Protein AF-A0AAE2TM30-F1 (afdb_monomer_lite)

Radius of gyration: 14.89 Å; chains: 1; bounding box: 37×50×35 Å

Structure (mmCIF, N/CA/C/O backbone):
data_AF-A0AAE2TM30-F1
#
_entry.id   AF-A0AAE2TM30-F1
#
loop_
_atom_site.group_PDB
_atom_site.id
_atom_site.type_symbol
_atom_site.label_atom_id
_atom_site.label_alt_id
_atom_site.label_comp_id
_atom_site.label_asym_id
_atom_site.label_entity_id
_atom_site.label_seq_id
_atom_site.pdbx_PDB_ins_code
_atom_site.Cartn_x
_atom_site.Cartn_y
_atom_site.Cartn_z
_atom_site.occupancy
_atom_site.B_iso_or_equiv
_atom_site.auth_seq_id
_atom_site.auth_comp_id
_atom_site.auth_asym_id
_atom_site.auth_atom_id
_atom_site.pdbx_PDB_model_num
ATOM 1 N N . MET A 1 1 ? 19.751 -8.924 -1.364 1.00 50.25 1 MET A N 1
ATOM 2 C CA . MET A 1 1 ? 18.299 -8.631 -1.359 1.00 50.25 1 MET A CA 1
ATOM 3 C C . MET A 1 1 ? 18.135 -7.120 -1.262 1.00 50.25 1 MET A C 1
ATOM 5 O O . MET A 1 1 ? 18.576 -6.550 -0.268 1.00 50.25 1 MET A O 1
ATOM 9 N N . ASN A 1 2 ? 17.612 -6.468 -2.301 1.00 62.38 2 ASN A N 1
ATOM 10 C CA . ASN A 1 2 ? 17.571 -5.007 -2.386 1.00 62.38 2 ASN A CA 1
ATOM 11 C C . ASN A 1 2 ? 16.631 -4.393 -1.338 1.00 62.38 2 ASN A C 1
ATOM 13 O O . ASN A 1 2 ? 15.537 -4.892 -1.078 1.00 62.38 2 ASN A O 1
ATOM 17 N N . GLN A 1 3 ? 17.075 -3.308 -0.701 1.00 74.38 3 GLN A N 1
ATOM 18 C CA . GLN A 1 3 ? 16.291 -2.610 0.316 1.00 74.38 3 GLN A CA 1
ATOM 19 C C . GLN A 1 3 ? 15.256 -1.712 -0.373 1.00 74.38 3 GLN A C 1
ATOM 21 O O . GLN A 1 3 ? 15.624 -0.787 -1.097 1.00 74.38 3 GLN A O 1
ATOM 26 N N . LEU A 1 4 ? 13.971 -1.982 -0.136 1.00 81.44 4 LEU A N 1
ATOM 27 C CA . LEU A 1 4 ? 12.867 -1.134 -0.594 1.00 81.44 4 LEU A CA 1
ATOM 28 C C . LEU A 1 4 ? 12.825 0.164 0.216 1.00 81.44 4 LEU A C 1
ATOM 30 O O . LEU A 1 4 ? 13.026 0.143 1.432 1.00 81.44 4 LEU A O 1
ATOM 34 N N . ARG A 1 5 ? 12.533 1.288 -0.429 1.00 84.75 5 ARG A N 1
ATOM 35 C CA . ARG A 1 5 ? 12.265 2.578 0.215 1.00 84.75 5 ARG A CA 1
ATOM 36 C C . ARG A 1 5 ? 10.887 3.075 -0.186 1.00 84.75 5 ARG A C 1
ATOM 38 O O . ARG A 1 5 ? 10.465 2.877 -1.321 1.00 84.75 5 ARG A O 1
ATOM 45 N N . LEU A 1 6 ? 10.194 3.707 0.754 1.00 84.94 6 LEU A N 1
ATOM 46 C CA . LEU A 1 6 ? 8.988 4.459 0.439 1.00 84.94 6 LEU A CA 1
ATOM 47 C C . LEU A 1 6 ? 9.412 5.707 -0.343 1.00 84.94 6 LEU A C 1
ATOM 49 O O . LEU A 1 6 ? 10.203 6.503 0.163 1.00 84.94 6 LEU A O 1
ATOM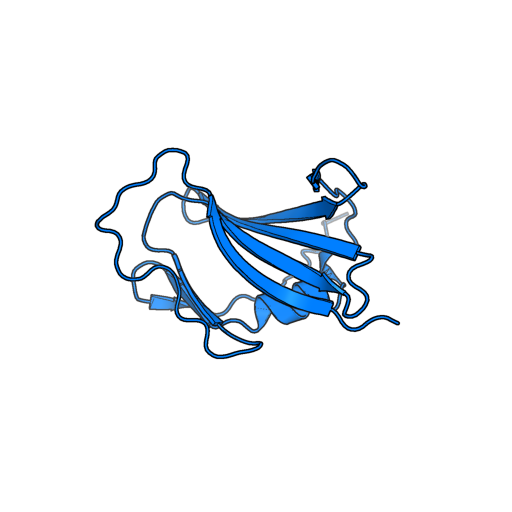 53 N N . LYS A 1 7 ? 8.937 5.828 -1.580 1.00 84.62 7 LYS A N 1
ATOM 54 C CA . LYS A 1 7 ? 9.237 6.942 -2.481 1.00 84.62 7 LYS A CA 1
ATOM 55 C C . LYS A 1 7 ? 8.243 8.074 -2.287 1.00 84.62 7 LYS A C 1
ATOM 57 O O . LYS A 1 7 ? 8.637 9.219 -2.114 1.00 84.62 7 LYS A O 1
ATOM 62 N N . GLU A 1 8 ? 6.963 7.732 -2.331 1.00 84.44 8 GLU A N 1
ATOM 63 C CA . GLU A 1 8 ? 5.877 8.699 -2.353 1.00 84.44 8 GLU A CA 1
ATOM 64 C C . GLU A 1 8 ? 4.610 8.073 -1.784 1.00 84.44 8 GLU A C 1
ATOM 66 O O . GLU A 1 8 ? 4.404 6.856 -1.861 1.00 84.44 8 GLU A O 1
ATOM 71 N N . ILE A 1 9 ? 3.758 8.921 -1.218 1.00 81.31 9 ILE A N 1
ATOM 72 C CA . ILE A 1 9 ? 2.391 8.565 -0.881 1.00 81.31 9 ILE A CA 1
ATOM 73 C C . ILE A 1 9 ? 1.477 9.659 -1.418 1.00 81.31 9 ILE A C 1
ATOM 75 O O . ILE A 1 9 ? 1.718 10.840 -1.178 1.00 81.31 9 ILE A O 1
ATOM 79 N N . TYR A 1 10 ? 0.423 9.260 -2.117 1.00 78.44 10 TYR A N 1
ATOM 80 C CA . TYR A 1 10 ? -0.550 10.175 -2.702 1.00 78.44 10 TYR A CA 1
ATOM 81 C C . TYR A 1 10 ? -1.950 9.572 -2.669 1.00 78.44 10 TYR A C 1
ATOM 83 O O . TYR A 1 10 ? -2.128 8.388 -2.378 1.00 78.44 10 TYR A O 1
ATOM 91 N N . ILE A 1 11 ? -2.955 10.389 -2.969 1.00 77.75 11 ILE A N 1
ATOM 92 C CA . ILE A 1 11 ? -4.331 9.924 -3.133 1.00 77.75 11 ILE A CA 1
ATOM 93 C C . ILE A 1 11 ? -4.635 9.845 -4.611 1.00 77.75 11 ILE A C 1
ATOM 95 O O . ILE A 1 11 ? -4.537 10.829 -5.340 1.00 77.75 11 ILE A O 1
ATOM 99 N N . GLU A 1 12 ? -5.011 8.653 -5.042 1.00 75.94 12 GLU A N 1
ATOM 100 C CA . GLU A 1 12 ? -5.599 8.430 -6.348 1.00 75.94 12 GLU A CA 1
ATOM 101 C C . GLU A 1 12 ? -7.097 8.715 -6.218 1.00 75.94 12 GLU A C 1
ATOM 103 O O . GLU A 1 12 ? -7.909 7.826 -5.944 1.00 75.94 12 GLU A O 1
ATOM 108 N N . ASP A 1 13 ? -7.426 10.003 -6.317 1.00 64.75 13 ASP A N 1
ATOM 109 C CA . ASP A 1 13 ? -8.795 10.493 -6.389 1.00 64.75 13 ASP A CA 1
ATOM 110 C C . ASP A 1 13 ? -9.182 10.646 -7.857 1.00 64.75 13 ASP A C 1
ATOM 112 O O . ASP A 1 13 ? -8.454 11.251 -8.644 1.00 64.75 13 ASP A O 1
ATOM 116 N N . GLY A 1 14 ? -10.351 10.132 -8.239 1.00 53.06 14 GLY A N 1
ATOM 117 C CA . GLY A 1 14 ? -10.890 10.360 -9.584 1.00 53.06 14 GLY A CA 1
ATOM 118 C C . GLY A 1 14 ? -11.201 11.838 -9.867 1.00 53.06 14 GLY A C 1
ATOM 119 O O . GLY A 1 14 ? -11.420 12.195 -11.019 1.00 53.06 14 GLY A O 1
ATOM 120 N N . LEU A 1 15 ? -11.215 12.693 -8.835 1.00 46.50 15 LEU A N 1
ATOM 121 C CA . LEU A 1 15 ? -11.517 14.124 -8.890 1.00 46.50 15 LEU A CA 1
ATOM 122 C C . LEU A 1 15 ? -10.684 14.864 -7.830 1.00 46.50 15 LEU A C 1
ATOM 124 O O . LEU A 1 15 ? -11.012 14.825 -6.648 1.00 46.50 15 LEU A O 1
ATOM 128 N N . ARG A 1 16 ? -9.616 15.553 -8.250 1.00 42.41 16 ARG A N 1
ATOM 129 C CA . ARG A 1 16 ? -8.824 16.447 -7.388 1.00 42.41 16 ARG A CA 1
ATOM 130 C C . ARG A 1 16 ? -9.720 17.560 -6.826 1.00 42.41 16 ARG A C 1
ATOM 132 O O . ARG A 1 16 ? -10.262 18.340 -7.605 1.00 42.41 16 ARG A O 1
ATOM 139 N N . ARG A 1 17 ? -9.860 17.663 -5.502 1.00 45.47 17 ARG A N 1
ATOM 140 C CA . ARG A 1 17 ? -10.407 18.855 -4.830 1.00 45.47 17 ARG A CA 1
ATOM 141 C C . ARG A 1 17 ? -9.306 19.500 -3.992 1.00 45.47 17 ARG A C 1
ATOM 143 O O . ARG A 1 17 ? -8.594 18.805 -3.279 1.00 45.47 17 ARG A O 1
ATOM 150 N N . GLU A 1 18 ? -9.153 20.813 -4.131 1.00 47.25 18 GLU A N 1
ATOM 151 C CA . GLU A 1 18 ? -8.022 21.590 -3.595 1.00 47.25 18 GLU A CA 1
ATOM 152 C C . GLU A 1 18 ? -8.105 21.878 -2.080 1.00 47.25 18 GLU A C 1
ATOM 154 O O . GLU A 1 18 ? -7.095 22.231 -1.483 1.00 47.25 18 GLU A O 1
ATOM 159 N N . ASP A 1 19 ? -9.247 21.633 -1.424 1.00 48.78 19 ASP A N 1
ATOM 160 C CA . ASP A 1 19 ? -9.485 21.990 -0.007 1.00 48.78 19 ASP A CA 1
ATOM 161 C C . ASP A 1 19 ? -9.196 20.867 1.009 1.00 48.78 19 ASP A C 1
ATOM 163 O O . ASP A 1 19 ? -9.793 20.784 2.086 1.00 48.78 19 ASP A O 1
ATOM 167 N N . ASP A 1 20 ? -8.301 19.946 0.673 1.00 47.94 20 ASP A N 1
ATOM 168 C CA . ASP A 1 20 ? -8.192 18.668 1.373 1.00 47.94 20 ASP A CA 1
ATOM 169 C C . ASP A 1 20 ? -6.962 18.612 2.299 1.00 47.94 20 ASP A C 1
ATOM 171 O O . ASP A 1 20 ? -5.999 17.860 2.127 1.00 47.94 20 ASP A O 1
ATOM 175 N N . HIS A 1 21 ? -7.001 19.446 3.340 1.00 44.78 21 HIS A N 1
ATOM 176 C CA . HIS A 1 21 ? -6.048 19.381 4.442 1.00 44.78 21 HIS A CA 1
ATOM 177 C C . HIS A 1 21 ? -6.250 18.081 5.237 1.00 44.78 21 HIS A C 1
ATOM 179 O O . HIS A 1 21 ? -7.334 17.822 5.752 1.00 44.78 21 HIS A O 1
ATOM 185 N N . SER A 1 22 ? -5.167 17.314 5.408 1.00 53.22 22 SER A N 1
ATOM 186 C CA . SER A 1 22 ? -5.023 16.091 6.226 1.00 53.22 22 SER A CA 1
ATOM 187 C C . SER A 1 22 ? -5.444 14.752 5.605 1.00 53.22 22 SER A C 1
ATOM 189 O O . SER A 1 22 ? -6.328 14.056 6.099 1.00 53.22 22 SER A O 1
ATOM 191 N N . TYR A 1 23 ? -4.692 14.298 4.602 1.00 56.69 23 TYR A N 1
ATOM 192 C CA . TYR A 1 23 ? -4.666 12.865 4.275 1.00 56.69 23 TYR A CA 1
ATOM 193 C C . TYR A 1 23 ? -3.392 12.152 4.691 1.00 56.69 23 TYR A C 1
ATOM 195 O O . TYR A 1 23 ? -3.409 10.936 4.900 1.00 56.69 23 TYR A O 1
ATOM 203 N N . LEU A 1 24 ? -2.289 12.885 4.844 1.00 63.50 24 LEU A N 1
ATOM 204 C CA . LEU A 1 24 ? -1.018 12.247 5.112 1.00 63.50 24 LEU A CA 1
ATOM 205 C C . LEU A 1 24 ? 0.011 13.187 5.735 1.00 63.50 24 LEU A C 1
ATOM 207 O O . LEU A 1 24 ? 0.293 14.253 5.193 1.00 63.50 24 LEU A O 1
ATOM 211 N N . VAL A 1 25 ? 0.637 12.741 6.822 1.00 58.12 25 VAL A N 1
ATOM 212 C CA . VAL A 1 25 ? 1.855 13.350 7.365 1.00 58.12 25 VAL A CA 1
ATOM 213 C C . VAL A 1 25 ? 2.945 12.280 7.340 1.00 58.12 25 VAL A C 1
ATOM 215 O O . VAL A 1 25 ? 2.927 11.327 8.120 1.00 58.12 25 VAL A O 1
ATOM 218 N N . SER A 1 26 ? 3.885 12.404 6.400 1.00 56.94 26 SER A N 1
ATOM 219 C CA . SER A 1 26 ? 5.049 11.516 6.299 1.00 56.94 26 SER A CA 1
ATOM 220 C C . SER A 1 26 ? 6.273 12.210 6.891 1.00 56.94 26 SER A C 1
ATOM 222 O O . SER A 1 26 ? 6.648 13.288 6.433 1.00 56.94 26 SER A O 1
ATOM 224 N N . LYS A 1 27 ? 6.897 11.613 7.917 1.00 54.22 27 LYS A N 1
ATOM 225 C CA . LYS A 1 27 ? 8.159 12.118 8.495 1.00 54.22 27 LYS A CA 1
ATOM 226 C C . LYS A 1 27 ? 9.392 11.269 8.139 1.00 54.22 27 LYS A C 1
ATOM 228 O O . LYS A 1 27 ? 10.483 11.830 8.146 1.00 54.22 27 LYS A O 1
ATOM 233 N N . LYS A 1 28 ? 9.238 9.969 7.824 1.00 59.72 28 LYS A N 1
ATOM 234 C CA . LYS A 1 28 ? 10.222 8.980 7.283 1.00 59.72 28 LYS A CA 1
ATOM 235 C C . LYS A 1 28 ? 9.790 7.567 7.702 1.00 59.72 28 LYS A C 1
ATOM 237 O O . LYS A 1 28 ? 9.336 7.444 8.825 1.00 59.72 28 LYS A O 1
ATOM 242 N N . GLU A 1 29 ? 10.033 6.547 6.858 1.00 63.19 29 GLU A N 1
ATOM 243 C CA . GLU A 1 29 ? 9.733 5.083 6.960 1.00 63.19 29 GLU A CA 1
ATOM 244 C C . GLU A 1 29 ? 8.349 4.651 7.504 1.00 63.19 29 GLU A C 1
ATOM 246 O O . GLU A 1 29 ? 7.734 3.765 6.914 1.00 63.19 29 GLU A O 1
ATOM 251 N N . GLU A 1 30 ? 7.843 5.281 8.559 1.00 67.62 30 GLU A N 1
ATOM 252 C CA . GLU A 1 30 ? 6.509 5.156 9.135 1.00 67.62 30 GLU A CA 1
ATOM 253 C C . GLU A 1 30 ? 5.730 6.468 8.931 1.00 67.62 30 GLU A C 1
ATOM 255 O O . GLU A 1 30 ? 6.276 7.574 9.008 1.00 67.62 30 GLU A O 1
ATOM 260 N N . CYS A 1 31 ? 4.443 6.351 8.616 1.00 74.38 31 CYS A N 1
ATOM 261 C CA . CYS A 1 31 ? 3.577 7.482 8.284 1.00 74.38 31 CYS A CA 1
ATOM 262 C C . CYS A 1 31 ? 2.285 7.458 9.105 1.00 74.38 31 CYS A C 1
ATOM 264 O O . CYS A 1 31 ? 1.797 6.385 9.477 1.00 74.38 31 CYS A O 1
ATOM 266 N N . GLU A 1 32 ? 1.711 8.641 9.333 1.00 78.88 32 GLU A N 1
ATOM 267 C CA . GLU A 1 32 ? 0.336 8.782 9.811 1.00 78.88 32 GLU A CA 1
ATOM 268 C C . GLU A 1 32 ? -0.610 8.896 8.610 1.00 78.88 32 GLU A C 1
ATOM 270 O O . GLU A 1 32 ? -0.465 9.779 7.761 1.00 78.88 32 GLU A O 1
ATOM 275 N N . VAL A 1 33 ? -1.555 7.959 8.519 1.00 78.06 33 VAL A N 1
ATOM 276 C CA . VAL A 1 33 ? -2.457 7.788 7.374 1.00 78.06 33 VAL A CA 1
ATOM 277 C C . VAL A 1 33 ? -3.883 8.055 7.832 1.00 78.06 33 VAL A C 1
ATOM 279 O O . VAL A 1 33 ? -4.439 7.272 8.604 1.00 78.06 33 VAL A O 1
ATOM 282 N N . HIS A 1 34 ? -4.486 9.141 7.355 1.00 77.56 34 HIS A N 1
ATOM 283 C CA . HIS A 1 34 ? -5.830 9.559 7.754 1.00 77.56 34 HIS A CA 1
ATOM 284 C C . HIS A 1 34 ? -6.846 9.191 6.665 1.00 77.56 34 HIS A C 1
ATOM 286 O O . HIS A 1 34 ? -6.942 9.831 5.622 1.00 77.56 34 HIS A O 1
ATOM 292 N N . LEU A 1 35 ? -7.614 8.130 6.907 1.00 75.25 35 LEU A N 1
ATOM 293 C CA . LEU A 1 35 ? -8.664 7.624 6.026 1.00 75.25 35 LEU A CA 1
ATOM 294 C C . LEU A 1 35 ? -10.003 8.254 6.430 1.00 75.25 35 LEU A C 1
ATOM 296 O O . LEU A 1 35 ? -10.790 7.672 7.184 1.00 75.25 35 LEU A O 1
ATOM 300 N N . ASN A 1 36 ? -10.228 9.481 5.961 1.00 63.69 36 ASN A N 1
ATOM 301 C CA . ASN A 1 36 ? -11.376 10.298 6.362 1.00 63.69 36 ASN A CA 1
ATOM 302 C C . ASN A 1 36 ? -12.486 10.367 5.291 1.00 63.69 36 ASN A C 1
ATOM 304 O O . ASN A 1 36 ? -13.604 10.759 5.623 1.00 63.69 36 ASN A O 1
ATOM 308 N N . ARG A 1 37 ? -12.212 9.998 4.026 1.00 62.00 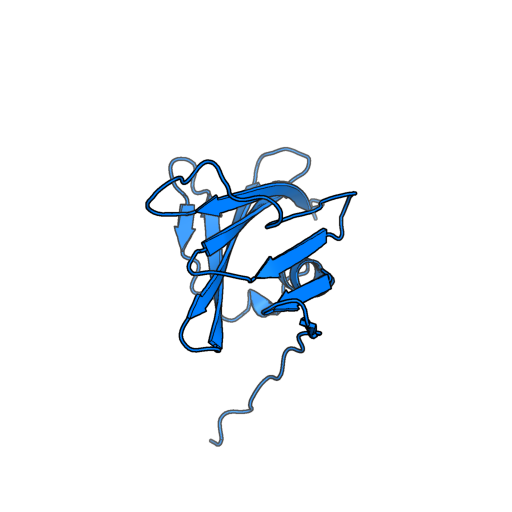37 ARG A N 1
ATOM 309 C CA . ARG A 1 37 ? -13.140 10.139 2.880 1.00 62.00 37 ARG A CA 1
ATOM 310 C C . ARG A 1 37 ? -12.971 9.030 1.824 1.00 62.00 37 ARG A C 1
ATOM 312 O O . ARG A 1 37 ? -12.110 8.162 1.962 1.00 62.00 37 ARG A O 1
ATOM 319 N N . ARG A 1 38 ? -13.843 9.033 0.801 1.00 61.47 38 ARG A N 1
ATOM 320 C CA . ARG A 1 38 ? -13.758 8.160 -0.388 1.00 61.47 38 ARG A CA 1
ATOM 321 C C . ARG A 1 38 ? -12.467 8.486 -1.143 1.00 61.47 38 ARG A C 1
ATOM 323 O O . ARG A 1 38 ? -12.229 9.653 -1.396 1.00 61.47 38 ARG A O 1
ATOM 330 N N . GLY A 1 39 ? -11.672 7.474 -1.477 1.00 66.12 39 GLY A N 1
ATOM 331 C CA . GLY A 1 39 ? -10.404 7.652 -2.183 1.00 66.12 39 GLY A CA 1
ATOM 332 C C . GLY A 1 39 ? -9.459 6.480 -1.945 1.00 66.12 39 GLY A C 1
ATOM 333 O O . GLY A 1 39 ? -9.611 5.719 -0.982 1.00 66.12 39 GLY A O 1
ATOM 334 N N . ASN A 1 40 ? -8.497 6.313 -2.846 1.00 77.94 40 ASN 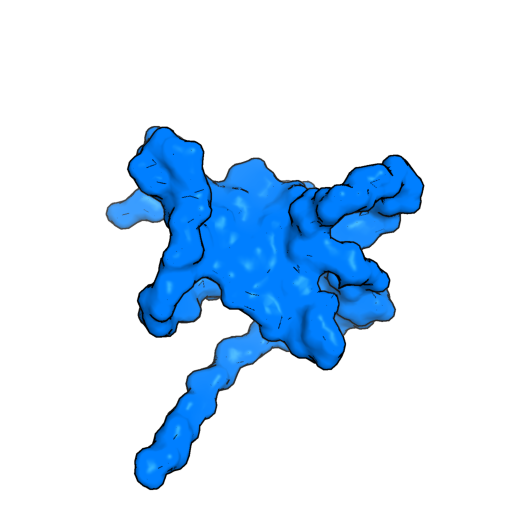A N 1
ATOM 335 C CA . ASN A 1 40 ? -7.480 5.277 -2.744 1.00 77.94 40 ASN A CA 1
ATOM 336 C C . ASN A 1 40 ? -6.158 5.903 -2.298 1.00 77.94 40 ASN A C 1
ATOM 338 O O . ASN A 1 40 ? -5.559 6.672 -3.046 1.00 77.94 40 ASN A O 1
ATOM 342 N N . VAL A 1 41 ? -5.674 5.562 -1.103 1.00 82.31 41 VAL A N 1
ATOM 343 C CA . VAL A 1 41 ? -4.336 5.978 -0.665 1.00 82.31 41 VAL A CA 1
ATOM 344 C C . VAL A 1 41 ? -3.314 5.061 -1.314 1.00 82.31 41 VAL A C 1
ATOM 346 O O . VAL A 1 41 ? -3.378 3.841 -1.172 1.00 82.31 41 VAL A O 1
ATOM 349 N N . VAL A 1 42 ? -2.363 5.638 -2.028 1.00 86.00 42 VAL A N 1
ATOM 350 C CA . VAL A 1 42 ? -1.348 4.907 -2.770 1.00 86.00 42 VAL A CA 1
ATOM 351 C C . VAL A 1 42 ? 0.013 5.101 -2.127 1.00 86.00 42 VAL A C 1
ATOM 353 O O . VAL A 1 42 ? 0.469 6.224 -1.970 1.00 86.00 42 VAL A O 1
ATOM 356 N N . PHE A 1 43 ? 0.684 3.994 -1.823 1.00 87.88 43 PHE A N 1
ATOM 357 C CA . PHE A 1 43 ? 2.066 3.938 -1.365 1.00 87.88 43 PHE A CA 1
ATOM 358 C C . PHE A 1 43 ? 2.941 3.439 -2.510 1.00 87.88 43 PHE A C 1
ATOM 360 O O . PHE A 1 43 ? 2.791 2.298 -2.959 1.00 87.88 43 PHE A O 1
ATOM 367 N N . LEU A 1 44 ? 3.859 4.281 -2.973 1.00 88.81 44 LEU A N 1
ATOM 368 C CA . LEU A 1 44 ? 4.828 3.932 -4.000 1.00 88.81 44 LEU A CA 1
ATOM 369 C C . LEU A 1 44 ? 6.168 3.607 -3.344 1.00 88.81 44 LEU A C 1
ATOM 371 O O . LEU A 1 44 ? 6.756 4.425 -2.636 1.00 88.81 44 LEU A O 1
ATOM 375 N N . TYR A 1 45 ? 6.655 2.403 -3.597 1.00 88.25 45 TYR A N 1
ATOM 376 C CA . TYR A 1 45 ? 7.938 1.908 -3.133 1.00 88.25 45 TYR A CA 1
ATOM 377 C C . TYR A 1 45 ? 8.866 1.685 -4.316 1.00 88.25 45 TYR A C 1
ATOM 379 O O . TYR A 1 45 ? 8.428 1.282 -5.389 1.00 88.25 45 TYR A O 1
ATOM 387 N N . GLU A 1 46 ? 10.156 1.889 -4.101 1.00 89.69 46 GLU A N 1
ATOM 388 C CA . GLU A 1 46 ? 11.185 1.562 -5.085 1.00 89.69 46 GLU A CA 1
ATOM 389 C C . GLU A 1 46 ? 12.403 0.941 -4.405 1.00 89.69 46 GLU A C 1
ATOM 391 O O . GLU A 1 46 ? 12.657 1.171 -3.218 1.00 89.69 46 GLU A O 1
ATOM 396 N N . THR A 1 47 ? 13.165 0.133 -5.129 1.00 87.69 47 THR A N 1
ATOM 397 C CA . THR A 1 47 ? 14.473 -0.328 -4.659 1.00 87.69 47 THR A CA 1
ATOM 398 C C . THR A 1 47 ? 15.495 0.807 -4.708 1.00 87.69 47 THR A C 1
ATOM 400 O O . THR A 1 47 ? 15.347 1.781 -5.445 1.00 87.69 47 THR A O 1
ATOM 403 N N . LYS A 1 48 ? 16.560 0.708 -3.902 1.00 84.50 48 LYS A N 1
ATOM 404 C CA . LYS A 1 48 ? 17.638 1.718 -3.877 1.00 84.50 48 LYS A CA 1
ATOM 405 C C . LYS A 1 48 ? 18.291 1.953 -5.245 1.00 84.50 48 LYS A C 1
ATOM 407 O O . LYS A 1 48 ? 18.625 3.092 -5.556 1.00 84.50 48 LYS A O 1
ATOM 412 N N . ASP A 1 49 ? 18.454 0.893 -6.031 1.00 86.94 49 ASP A N 1
ATOM 413 C CA . ASP A 1 49 ? 18.975 0.926 -7.404 1.00 86.94 49 ASP A CA 1
ATOM 414 C C . ASP A 1 49 ? 17.937 1.396 -8.440 1.00 86.94 49 ASP A C 1
ATOM 416 O O . ASP A 1 49 ? 18.276 1.565 -9.606 1.00 86.94 49 ASP A O 1
ATOM 420 N N . ARG A 1 50 ? 16.691 1.651 -8.008 1.00 84.56 50 ARG A N 1
ATOM 421 C CA . ARG A 1 50 ? 15.547 2.098 -8.820 1.00 84.56 50 ARG A CA 1
ATOM 422 C C . ARG A 1 50 ? 15.114 1.116 -9.912 1.00 84.56 50 ARG A C 1
ATOM 424 O O . ARG A 1 50 ? 14.328 1.497 -10.777 1.00 84.56 50 ARG A O 1
ATOM 431 N N . MET A 1 51 ? 15.588 -0.127 -9.853 1.00 87.12 51 MET A N 1
ATOM 432 C CA . MET A 1 51 ? 15.248 -1.166 -10.827 1.00 87.12 51 MET A CA 1
ATOM 433 C C . MET A 1 51 ? 13.833 -1.710 -10.628 1.00 87.12 51 MET A C 1
ATOM 435 O O . MET A 1 51 ? 13.156 -2.029 -11.599 1.00 87.12 51 MET A O 1
ATOM 439 N N . GLU A 1 52 ? 13.357 -1.779 -9.384 1.00 89.25 52 GLU A N 1
ATOM 440 C CA . GLU A 1 52 ? 12.030 -2.298 -9.068 1.00 89.25 52 GLU A CA 1
ATOM 441 C C . GLU A 1 52 ? 11.163 -1.208 -8.441 1.00 89.25 52 GLU A C 1
ATOM 443 O O . GLU A 1 52 ? 11.603 -0.468 -7.554 1.00 89.25 52 GLU A O 1
ATOM 448 N N . GLN A 1 53 ? 9.902 -1.143 -8.870 1.00 91.31 53 GLN A N 1
ATOM 449 C CA . GLN A 1 53 ? 8.896 -0.254 -8.298 1.00 91.31 53 GLN A CA 1
ATOM 450 C C . GLN A 1 53 ? 7.623 -1.031 -7.980 1.00 91.31 53 GLN A C 1
ATOM 452 O O . GLN A 1 53 ? 7.146 -1.842 -8.777 1.00 91.31 53 GLN A O 1
ATOM 457 N N . TYR A 1 54 ? 7.052 -0.746 -6.815 1.00 90.19 54 TYR A N 1
ATOM 458 C CA . TYR A 1 54 ? 5.858 -1.404 -6.309 1.00 90.19 54 TYR A CA 1
ATOM 459 C C . TYR A 1 54 ? 4.854 -0.373 -5.822 1.00 90.19 54 TYR A C 1
ATOM 461 O O . TYR A 1 54 ? 5.193 0.532 -5.063 1.00 90.19 54 TYR A O 1
ATOM 469 N N . LYS A 1 55 ? 3.595 -0.549 -6.206 1.00 90.31 55 LYS A N 1
ATOM 470 C CA . LYS A 1 55 ? 2.473 0.277 -5.764 1.00 90.31 55 LYS A CA 1
ATOM 471 C C . LYS A 1 55 ? 1.603 -0.554 -4.826 1.00 90.31 55 LYS A C 1
ATOM 473 O O . LYS A 1 55 ? 1.172 -1.645 -5.193 1.00 90.31 55 LYS A O 1
ATOM 478 N N . ILE A 1 56 ? 1.328 -0.050 -3.625 1.00 88.81 56 ILE A N 1
ATOM 479 C CA . ILE A 1 56 ? 0.272 -0.586 -2.762 1.00 88.81 56 ILE A CA 1
ATOM 480 C C . ILE A 1 56 ? -0.847 0.436 -2.679 1.00 88.81 56 ILE A C 1
ATOM 482 O O . ILE A 1 56 ? -0.641 1.562 -2.241 1.00 88.81 56 ILE A O 1
ATOM 486 N N . GLN A 1 57 ? -2.038 0.024 -3.080 1.00 87.94 57 GLN A N 1
ATOM 487 C CA . GLN A 1 57 ? -3.240 0.831 -3.026 1.00 87.94 57 GLN A CA 1
ATOM 488 C C . GLN A 1 57 ? -4.115 0.374 -1.865 1.00 87.94 57 GLN A C 1
ATOM 490 O O . GLN A 1 57 ? -4.449 -0.806 -1.741 1.00 87.94 57 GLN A O 1
ATOM 495 N N . LEU A 1 58 ? -4.486 1.329 -1.027 1.00 85.50 58 LEU A N 1
ATOM 496 C CA . LEU A 1 58 ? -5.314 1.174 0.150 1.00 85.50 58 LEU A CA 1
ATOM 497 C C . LEU A 1 58 ? -6.659 1.841 -0.096 1.00 85.50 58 LEU A C 1
ATOM 499 O O . LEU A 1 58 ? -6.725 3.036 -0.370 1.00 85.50 58 LEU A O 1
ATOM 503 N N . SER A 1 59 ? -7.731 1.074 0.038 1.00 79.25 59 SER A N 1
ATOM 504 C CA . SER A 1 59 ? -9.095 1.567 -0.139 1.00 79.25 59 SER A CA 1
ATOM 505 C C . SER A 1 59 ? -9.931 1.260 1.096 1.00 79.25 59 SER A C 1
ATOM 507 O O . SER A 1 59 ? -9.820 0.177 1.678 1.00 79.25 59 SER A O 1
ATOM 509 N N . LEU A 1 60 ? -10.772 2.211 1.497 1.00 73.75 60 LEU A N 1
ATOM 510 C CA . LEU A 1 60 ? -11.759 2.031 2.557 1.00 73.75 60 LEU A CA 1
ATOM 511 C C . LEU A 1 60 ? -13.155 2.088 1.930 1.00 73.75 60 LEU A C 1
ATOM 513 O O . LEU A 1 60 ? -13.746 3.157 1.801 1.00 73.75 60 LEU A O 1
ATOM 517 N N . THR A 1 61 ? -13.669 0.929 1.518 1.00 67.31 61 THR A N 1
ATOM 518 C CA . THR A 1 61 ? -15.007 0.805 0.914 1.00 67.31 61 THR A CA 1
ATOM 519 C C . THR A 1 61 ? -15.920 0.086 1.900 1.00 67.31 61 THR A C 1
ATOM 521 O O . THR A 1 61 ? -15.537 -0.951 2.433 1.00 67.31 61 THR A O 1
ATOM 524 N N . ASP A 1 62 ? -17.098 0.635 2.201 1.00 65.94 62 ASP A N 1
ATOM 525 C CA . ASP A 1 62 ? -18.095 0.025 3.103 1.00 65.94 62 ASP A CA 1
ATOM 526 C C . ASP A 1 62 ? -17.541 -0.425 4.467 1.00 65.94 62 ASP A C 1
ATOM 528 O O . ASP A 1 62 ? -17.831 -1.517 4.957 1.00 65.94 62 ASP A O 1
ATOM 532 N N . LYS A 1 63 ? -16.695 0.414 5.085 1.00 65.19 63 LYS A N 1
ATOM 533 C CA . LYS A 1 63 ? -15.979 0.119 6.347 1.00 65.19 63 LYS A CA 1
ATOM 534 C C . LYS A 1 63 ? -15.036 -1.095 6.268 1.00 65.19 63 LYS A C 1
ATOM 536 O O . LYS A 1 63 ? -14.521 -1.533 7.296 1.00 65.19 63 LYS A O 1
ATOM 541 N N . LYS A 1 64 ? -14.772 -1.625 5.071 1.00 69.19 64 LYS A N 1
ATOM 542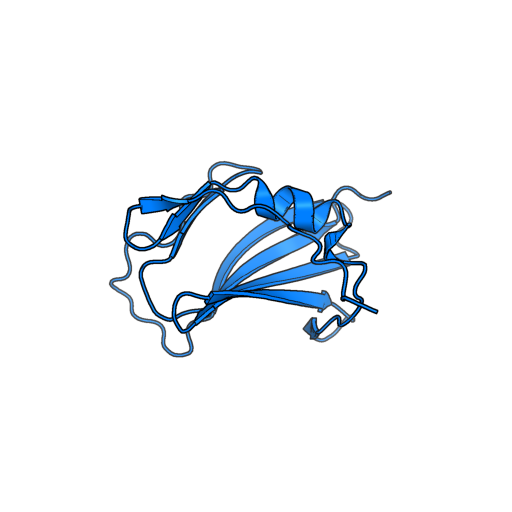 C CA . LYS A 1 64 ? -13.784 -2.673 4.811 1.00 69.19 64 LYS A CA 1
ATOM 543 C C . LYS A 1 64 ? -12.529 -2.059 4.215 1.00 69.19 64 LYS A C 1
ATOM 545 O O . LYS A 1 64 ? -12.566 -1.359 3.203 1.00 69.19 64 LYS A O 1
ATOM 550 N N . LEU A 1 65 ? -11.408 -2.361 4.853 1.00 73.00 65 LEU A N 1
ATOM 551 C CA . LEU A 1 65 ? -10.098 -2.003 4.346 1.00 73.00 65 LEU A CA 1
ATOM 552 C C . LEU A 1 65 ? -9.659 -3.051 3.323 1.00 73.00 65 LEU A C 1
ATOM 554 O O . LEU A 1 65 ? -9.573 -4.233 3.656 1.00 73.00 65 LEU A O 1
ATOM 558 N N . SER A 1 66 ? -9.390 -2.623 2.095 1.00 78.12 66 SER A N 1
ATOM 559 C CA . SER A 1 66 ? -8.894 -3.498 1.032 1.00 78.12 66 SER A CA 1
ATOM 560 C C . SER A 1 66 ? -7.549 -3.004 0.527 1.00 78.12 66 SER A C 1
ATOM 562 O O . SER A 1 66 ? -7.336 -1.798 0.381 1.00 78.12 66 SER A O 1
ATOM 564 N N . PHE A 1 67 ? -6.662 -3.956 0.241 1.00 81.88 67 PHE A N 1
ATOM 565 C CA . PHE A 1 67 ? -5.322 -3.694 -0.260 1.00 81.88 67 PHE A CA 1
ATOM 566 C C . PHE A 1 67 ? -5.140 -4.321 -1.636 1.00 81.88 67 PHE A C 1
ATOM 568 O O . PHE A 1 67 ? -5.490 -5.485 -1.848 1.00 81.88 67 PHE A O 1
ATOM 575 N N . TYR A 1 68 ? -4.528 -3.570 -2.541 1.00 85.75 68 TYR A N 1
ATOM 576 C CA . TYR A 1 68 ? -4.124 -4.052 -3.853 1.00 85.75 68 TYR A CA 1
ATOM 577 C C . TYR A 1 68 ? -2.637 -3.796 -4.047 1.00 85.75 68 TYR A C 1
ATOM 579 O O . TYR A 1 68 ? -2.152 -2.704 -3.758 1.00 85.75 68 TYR A O 1
ATOM 587 N N . TRP A 1 69 ? -1.918 -4.803 -4.532 1.00 88.19 69 TRP A N 1
ATOM 588 C CA . TRP A 1 69 ? -0.498 -4.703 -4.837 1.00 88.19 69 TRP A CA 1
ATOM 589 C C . TRP A 1 69 ? -0.281 -4.719 -6.345 1.00 88.19 69 TRP A C 1
ATOM 591 O O . TRP A 1 69 ? -0.925 -5.485 -7.064 1.00 88.19 69 TRP A O 1
ATOM 601 N N . PHE A 1 70 ? 0.636 -3.881 -6.811 1.00 90.19 70 PHE A N 1
ATOM 602 C CA . PHE A 1 70 ? 1.052 -3.799 -8.196 1.00 90.19 70 PHE A CA 1
ATOM 603 C C . PHE A 1 70 ? 2.578 -3.729 -8.290 1.00 90.19 70 PHE A C 1
ATOM 605 O O . PHE A 1 70 ? 3.230 -3.129 -7.430 1.00 90.19 70 PHE A O 1
ATOM 612 N N . ALA A 1 71 ? 3.128 -4.294 -9.358 1.00 90.69 71 ALA A N 1
ATOM 613 C CA . ALA A 1 71 ? 4.534 -4.173 -9.733 1.00 90.69 71 ALA A CA 1
ATOM 614 C C . ALA A 1 71 ? 4.655 -3.406 -11.056 1.00 90.69 71 ALA A C 1
ATOM 616 O O . ALA A 1 71 ? 3.754 -3.471 -11.894 1.00 90.69 71 ALA A O 1
ATOM 617 N N . TRP A 1 72 ? 5.738 -2.651 -11.225 1.00 91.62 72 TRP A N 1
ATOM 618 C CA . TRP A 1 72 ? 6.055 -1.975 -12.483 1.00 91.62 72 TRP A CA 1
ATOM 619 C C . TRP A 1 72 ? 6.715 -2.951 -13.459 1.00 91.62 72 TRP A C 1
ATOM 621 O O . TRP A 1 72 ? 7.731 -3.552 -13.121 1.00 91.62 72 TRP A O 1
ATOM 631 N N . ASP A 1 73 ? 6.159 -3.092 -14.662 1.00 90.00 73 ASP A N 1
ATOM 632 C CA . ASP A 1 73 ? 6.680 -3.994 -15.703 1.00 90.00 73 ASP A CA 1
ATOM 633 C C . ASP A 1 73 ? 7.642 -3.316 -16.699 1.00 90.00 73 ASP A C 1
ATOM 635 O O . ASP A 1 73 ? 8.170 -3.973 -17.591 1.00 90.00 73 ASP A O 1
ATOM 639 N N . GLY A 1 74 ? 7.872 -2.006 -16.557 1.00 87.25 74 GLY A N 1
ATOM 640 C CA . GLY A 1 74 ? 8.627 -1.192 -17.515 1.00 87.25 74 GLY A CA 1
ATOM 641 C C . GLY A 1 74 ? 7.774 -0.152 -18.246 1.00 87.25 74 GLY A C 1
ATOM 642 O O . GLY A 1 74 ? 8.323 0.848 -18.704 1.00 87.25 74 GLY A O 1
ATOM 643 N N . GLY A 1 75 ? 6.450 -0.326 -18.296 1.00 90.12 75 GLY A N 1
ATOM 644 C CA . GLY A 1 75 ? 5.525 0.624 -18.925 1.00 90.12 75 GLY A CA 1
ATOM 645 C C . GLY A 1 75 ? 4.282 0.953 -18.099 1.00 90.12 75 GLY A C 1
ATOM 646 O O . GLY A 1 75 ? 3.751 2.059 -18.216 1.00 90.12 75 GLY A O 1
ATOM 647 N N . LYS A 1 76 ? 3.806 0.031 -17.255 1.00 90.94 76 LYS A N 1
ATOM 648 C CA . LYS A 1 76 ? 2.642 0.243 -16.387 1.00 90.94 76 LYS A CA 1
ATOM 649 C C . LYS A 1 76 ? 2.732 -0.542 -15.080 1.00 90.94 76 LYS A C 1
ATOM 651 O O . LYS A 1 76 ? 3.493 -1.493 -14.926 1.00 90.94 76 LYS A O 1
ATOM 656 N N . PHE A 1 77 ? 1.883 -0.158 -14.129 1.00 91.12 77 PHE A N 1
ATOM 657 C CA . PHE A 1 77 ? 1.655 -0.950 -12.924 1.00 91.12 77 PHE A CA 1
ATOM 658 C C . PHE A 1 77 ? 0.678 -2.090 -13.214 1.00 91.12 77 PHE A C 1
ATOM 660 O O . PHE A 1 77 ? -0.482 -1.858 -13.559 1.00 91.12 77 PHE A O 1
ATOM 667 N N . VAL A 1 78 ? 1.137 -3.327 -13.035 1.00 90.25 78 VAL A N 1
ATOM 668 C CA . VAL A 1 78 ? 0.341 -4.545 -13.216 1.00 90.25 78 VAL A CA 1
ATOM 669 C C . VAL A 1 78 ? -0.068 -5.089 -11.856 1.00 90.25 78 VAL A C 1
ATOM 671 O O . VAL A 1 78 ? 0.755 -5.206 -10.949 1.00 90.25 78 VAL A O 1
ATOM 674 N N . ARG A 1 79 ? -1.358 -5.409 -11.699 1.00 88.88 79 ARG A N 1
ATOM 675 C CA . ARG A 1 79 ? -1.899 -5.943 -10.446 1.00 88.88 79 ARG A CA 1
ATOM 676 C C . ARG A 1 79 ? -1.360 -7.346 -10.196 1.00 88.88 79 ARG A C 1
ATOM 678 O O . ARG A 1 79 ? -1.545 -8.241 -11.016 1.00 88.88 79 ARG A O 1
ATOM 685 N N . MET A 1 80 ? -0.770 -7.539 -9.024 1.00 85.88 80 MET A N 1
ATOM 686 C CA . MET A 1 80 ? -0.245 -8.822 -8.578 1.00 85.88 80 MET A CA 1
ATOM 687 C C . MET A 1 80 ? -1.335 -9.588 -7.821 1.00 85.88 80 MET A C 1
ATOM 689 O O . MET A 1 80 ? -1.985 -9.048 -6.922 1.00 85.88 80 MET A O 1
ATOM 693 N N . PHE A 1 81 ? -1.538 -10.858 -8.173 1.00 74.75 81 PHE A N 1
ATOM 694 C CA . PHE A 1 81 ? -2.536 -11.737 -7.539 1.00 74.75 81 PHE A CA 1
ATOM 695 C C . PHE A 1 81 ? -1.915 -12.771 -6.587 1.00 74.75 81 PHE A C 1
ATOM 697 O O . PHE A 1 81 ? -2.626 -13.582 -5.992 1.00 74.75 81 PHE A O 1
ATOM 704 N N . GLU A 1 82 ? -0.592 -12.758 -6.429 1.00 65.94 82 GLU A N 1
ATOM 705 C CA . GLU A 1 82 ? 0.139 -13.775 -5.676 1.00 65.94 82 GLU A CA 1
ATOM 706 C C . GLU A 1 82 ? -0.212 -13.778 -4.189 1.00 65.94 82 GLU A C 1
ATOM 708 O O . GLU A 1 82 ? 0.204 -12.900 -3.447 1.00 65.94 82 GLU A O 1
ATOM 713 N N . LYS A 1 83 ? -0.877 -14.826 -3.697 1.00 62.38 83 LYS A N 1
ATOM 714 C CA . LYS A 1 83 ? -1.279 -14.956 -2.280 1.00 62.38 83 LYS A CA 1
ATOM 715 C C . LYS A 1 83 ? -0.144 -14.738 -1.260 1.00 62.38 83 LYS A C 1
ATOM 717 O O . LYS A 1 83 ? -0.412 -14.370 -0.120 1.00 62.38 83 LYS A O 1
ATOM 722 N N . ASN A 1 84 ? 1.111 -14.935 -1.661 1.00 65.00 84 ASN A N 1
ATOM 723 C CA . ASN A 1 84 ? 2.280 -14.815 -0.789 1.00 65.00 84 ASN A CA 1
ATOM 724 C C . ASN A 1 84 ? 2.724 -13.372 -0.530 1.00 65.00 84 ASN A C 1
ATOM 726 O O . ASN A 1 84 ? 3.558 -13.141 0.346 1.00 65.00 84 ASN A O 1
ATOM 730 N N . TRP A 1 85 ? 2.153 -12.389 -1.226 1.00 73.06 85 TRP A N 1
ATOM 731 C CA . TRP A 1 85 ? 2.576 -11.002 -1.083 1.00 73.06 85 TRP A CA 1
ATOM 732 C C . TRP A 1 85 ? 2.358 -10.424 0.317 1.00 73.06 85 TRP A C 1
ATOM 734 O O . TRP A 1 85 ? 3.147 -9.605 0.788 1.00 73.06 85 TRP A O 1
ATOM 744 N N . LEU A 1 86 ? 1.343 -10.917 1.029 1.00 71.62 86 LEU A N 1
ATOM 745 C CA . LEU A 1 86 ? 1.066 -10.557 2.422 1.00 71.62 86 LEU A CA 1
ATOM 746 C C . LEU A 1 86 ? 2.205 -10.959 3.376 1.00 71.62 86 LEU A C 1
ATOM 748 O O . LEU A 1 86 ? 2.340 -10.383 4.452 1.00 71.62 86 LEU A O 1
ATOM 752 N N . LYS A 1 87 ? 3.044 -11.925 2.979 1.00 72.88 87 LYS A N 1
ATOM 753 C CA . LYS A 1 87 ? 4.218 -12.387 3.738 1.00 72.88 87 LYS A CA 1
ATOM 754 C C . LYS A 1 87 ? 5.486 -11.605 3.388 1.00 72.88 87 LYS A C 1
ATOM 756 O O . LYS A 1 87 ? 6.544 -11.851 3.964 1.00 72.88 87 LYS A O 1
ATOM 761 N N . THR A 1 88 ? 5.409 -10.664 2.446 1.00 76.06 88 THR A N 1
ATOM 762 C CA . THR A 1 88 ? 6.565 -9.857 2.050 1.00 76.06 88 THR A CA 1
ATOM 763 C C . THR A 1 88 ? 6.915 -8.832 3.124 1.00 76.06 88 THR A C 1
ATOM 765 O O . THR A 1 88 ? 6.050 -8.254 3.788 1.00 76.06 88 THR A O 1
ATOM 768 N N . LYS A 1 89 ? 8.212 -8.519 3.229 1.00 77.12 89 LYS A N 1
ATOM 769 C CA . LYS 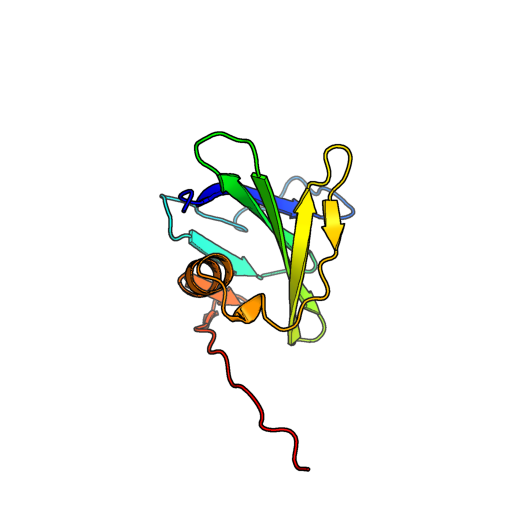A 1 89 ? 8.710 -7.426 4.083 1.00 77.12 89 LYS A CA 1
ATOM 770 C C . LYS A 1 89 ? 8.069 -6.079 3.734 1.00 77.12 89 LYS A C 1
ATOM 772 O O . LYS A 1 89 ? 7.959 -5.215 4.601 1.00 77.12 89 LYS A O 1
ATOM 777 N N . LEU A 1 90 ? 7.655 -5.907 2.476 1.00 79.00 90 LEU A N 1
ATOM 778 C CA . LEU A 1 90 ? 6.964 -4.716 2.001 1.00 79.00 90 LEU A CA 1
ATOM 779 C C . LEU A 1 90 ? 5.606 -4.555 2.693 1.00 79.00 90 LEU A C 1
ATOM 781 O O . LEU A 1 90 ? 5.335 -3.504 3.271 1.00 79.00 90 LEU A O 1
ATOM 785 N N . PHE A 1 91 ? 4.791 -5.610 2.711 1.00 80.00 91 PHE A N 1
ATOM 786 C CA . PHE A 1 91 ? 3.495 -5.558 3.378 1.00 80.00 91 PHE A CA 1
ATOM 787 C C . PHE A 1 91 ? 3.627 -5.412 4.898 1.00 80.00 91 PHE A C 1
ATOM 789 O O . PHE A 1 91 ? 2.908 -4.626 5.510 1.00 80.00 91 PHE A O 1
ATOM 796 N N . SER A 1 92 ? 4.603 -6.082 5.520 1.00 78.44 92 SER A N 1
ATOM 797 C CA . SER A 1 92 ? 4.871 -5.887 6.952 1.00 78.44 92 SER A CA 1
ATOM 798 C C . SER A 1 92 ? 5.242 -4.440 7.284 1.00 78.44 92 SER A C 1
ATOM 800 O O . SER A 1 92 ? 4.819 -3.926 8.314 1.00 78.44 92 SER A O 1
ATOM 802 N N . ARG A 1 93 ? 6.010 -3.765 6.418 1.00 77.56 93 ARG A N 1
ATOM 803 C CA . ARG A 1 93 ? 6.329 -2.338 6.573 1.00 77.56 93 ARG A CA 1
ATOM 804 C C . ARG A 1 93 ? 5.095 -1.459 6.436 1.00 77.56 93 ARG A C 1
ATOM 806 O O . ARG A 1 93 ? 4.907 -0.572 7.258 1.00 77.56 93 ARG A O 1
ATOM 813 N N . LEU A 1 94 ? 4.233 -1.738 5.462 1.00 81.31 94 LEU A N 1
ATOM 814 C CA . LEU A 1 94 ? 2.963 -1.030 5.308 1.00 81.31 94 LEU A CA 1
ATOM 815 C C . LEU A 1 94 ? 2.114 -1.110 6.590 1.00 81.31 94 LEU A C 1
ATOM 817 O O . LEU A 1 94 ? 1.556 -0.108 7.031 1.00 81.31 94 LEU A O 1
ATOM 821 N N . LEU A 1 95 ? 2.040 -2.281 7.225 1.00 80.25 95 LEU A N 1
ATOM 822 C CA . LEU A 1 95 ? 1.265 -2.475 8.456 1.00 80.25 95 LEU A CA 1
ATOM 823 C C . LEU A 1 95 ? 1.812 -1.721 9.676 1.00 80.25 95 LEU A C 1
ATOM 825 O O . LEU A 1 95 ? 1.058 -1.506 10.622 1.00 80.25 95 LEU A O 1
ATOM 829 N N . LYS A 1 96 ? 3.088 -1.311 9.670 1.00 80.12 96 LYS A N 1
ATOM 830 C CA . LYS A 1 96 ? 3.689 -0.531 10.766 1.00 80.12 96 LYS A CA 1
ATOM 831 C C . LYS A 1 96 ? 3.235 0.926 10.802 1.00 80.12 96 LYS A C 1
ATOM 833 O O . LYS A 1 96 ? 3.386 1.571 11.834 1.00 80.12 96 LYS A O 1
ATOM 838 N N . ASN A 1 97 ? 2.674 1.441 9.709 1.00 79.69 97 ASN A N 1
ATOM 839 C CA . ASN A 1 97 ? 2.128 2.795 9.689 1.00 79.69 97 ASN A CA 1
ATOM 840 C C . ASN A 1 97 ? 1.025 2.966 10.745 1.00 79.69 97 ASN A C 1
ATOM 842 O O . ASN A 1 97 ? 0.313 2.021 11.097 1.00 79.69 97 ASN A O 1
ATOM 846 N N . THR A 1 98 ? 0.858 4.194 11.232 1.00 82.06 98 THR A N 1
ATOM 847 C CA . THR A 1 98 ? -0.253 4.530 12.122 1.00 82.06 98 THR A CA 1
ATOM 848 C C . THR A 1 98 ? -1.435 4.985 11.282 1.00 82.06 98 THR A C 1
ATOM 850 O O . THR A 1 98 ? -1.336 5.952 10.534 1.00 82.06 98 THR A O 1
ATOM 853 N N . TYR A 1 99 ? -2.568 4.307 11.424 1.00 81.06 99 TYR A N 1
ATOM 854 C CA . TYR A 1 99 ? -3.764 4.615 10.652 1.00 81.06 99 TYR A CA 1
ATOM 855 C C . TYR A 1 99 ? -4.815 5.276 11.529 1.00 81.06 99 TYR A C 1
ATOM 857 O O . TYR A 1 99 ? -5.076 4.819 12.640 1.00 81.06 99 TYR A O 1
ATOM 865 N N . TYR A 1 100 ? -5.461 6.309 11.012 1.00 79.88 100 TYR A N 1
ATOM 866 C CA . TYR A 1 100 ? -6.629 6.938 11.605 1.00 79.88 100 TYR A CA 1
ATOM 867 C C . TYR A 1 100 ? -7.809 6.747 10.652 1.00 79.88 100 TYR A C 1
ATOM 869 O O . TYR A 1 100 ? -7.712 7.086 9.479 1.00 79.88 100 TYR A O 1
ATOM 877 N N . ILE A 1 101 ? -8.922 6.194 11.134 1.00 77.25 101 ILE A N 1
ATOM 878 C CA . ILE A 1 101 ? -10.184 6.115 10.382 1.00 77.25 101 ILE A CA 1
ATOM 879 C C . ILE A 1 101 ? -11.182 7.026 11.078 1.00 77.25 101 ILE A C 1
ATOM 881 O O . ILE A 1 101 ? -11.464 6.820 12.261 1.00 77.25 101 ILE A O 1
ATOM 885 N N . SER A 1 102 ? -11.701 8.023 10.358 1.00 76.38 102 SER A N 1
ATOM 886 C CA . SER A 1 102 ? -12.619 9.028 10.919 1.00 76.38 102 SER A CA 1
ATOM 887 C C . SER A 1 102 ? -12.069 9.658 12.211 1.00 76.38 102 SER A C 1
ATOM 889 O O . SER A 1 102 ? -12.762 9.743 13.222 1.00 76.38 102 SER A O 1
ATOM 891 N N . GLY A 1 103 ? -10.778 10.011 12.209 1.00 75.56 103 GLY A N 1
ATOM 892 C CA . GLY A 1 103 ? -10.076 10.588 13.365 1.00 75.56 103 GLY A CA 1
ATOM 893 C C . GLY A 1 103 ? -9.694 9.603 14.480 1.00 75.56 103 GLY A C 1
ATOM 894 O O . GLY A 1 103 ? -8.951 9.969 15.386 1.00 75.56 103 GLY A O 1
ATOM 895 N N . GLN A 1 104 ? -10.126 8.341 14.424 1.00 79.25 104 GLN A N 1
ATOM 896 C CA . GLN A 1 104 ? -9.784 7.341 15.439 1.00 79.25 104 GLN A CA 1
ATOM 897 C C . GLN A 1 104 ? -8.569 6.514 15.029 1.00 79.25 104 GLN A C 1
ATOM 899 O O . GLN A 1 104 ? -8.598 5.861 13.985 1.00 79.25 104 GLN A O 1
ATOM 904 N N . LYS A 1 105 ? -7.545 6.451 15.889 1.00 84.12 105 LYS A N 1
ATOM 905 C CA . LYS A 1 105 ? -6.380 5.577 15.694 1.00 84.12 105 LYS A CA 1
ATOM 906 C C . LYS A 1 105 ? -6.813 4.109 15.625 1.00 84.12 105 LYS A C 1
ATOM 908 O O . LYS A 1 105 ? -7.516 3.613 16.506 1.00 84.12 105 LYS A O 1
ATOM 913 N N . LYS A 1 106 ? -6.369 3.401 14.593 1.00 79.56 106 LYS A N 1
ATOM 914 C CA . LYS A 1 106 ? -6.602 1.975 14.360 1.00 79.56 106 LYS A CA 1
ATOM 915 C C . LYS A 1 106 ? -5.263 1.262 14.197 1.00 79.56 106 LYS A C 1
ATOM 917 O O . LYS A 1 106 ? -4.332 1.775 13.581 1.00 79.56 106 LYS A O 1
ATOM 922 N N . LYS A 1 107 ? -5.183 0.056 14.756 1.00 73.88 107 LYS A N 1
ATOM 923 C CA . LYS A 1 107 ? -4.111 -0.904 14.482 1.00 73.88 107 LYS A CA 1
ATOM 924 C C . LYS A 1 107 ? -4.678 -2.002 13.597 1.00 73.88 107 LYS A C 1
ATOM 926 O O . LYS A 1 107 ? -5.776 -2.489 13.863 1.00 73.88 107 LYS A O 1
ATOM 931 N N . PHE A 1 108 ? -3.931 -2.389 12.572 1.00 70.38 108 PHE A N 1
ATOM 932 C CA . PHE A 1 108 ? -4.305 -3.494 11.700 1.00 70.38 108 PHE A CA 1
ATOM 933 C C . PHE A 1 108 ? -3.479 -4.726 12.030 1.00 70.38 108 PHE A C 1
ATOM 935 O O . PHE A 1 108 ? -2.274 -4.643 12.250 1.00 70.38 108 PHE A O 1
ATOM 942 N N . PHE A 1 109 ? -4.149 -5.873 12.045 1.00 64.19 109 PHE A N 1
ATOM 943 C CA . PHE A 1 109 ? -3.531 -7.170 12.259 1.00 64.19 109 PHE A CA 1
ATOM 944 C C . PHE A 1 109 ? -3.895 -8.073 11.089 1.00 64.19 109 PHE A C 1
ATOM 946 O O . PHE A 1 109 ? -5.053 -8.129 10.670 1.00 64.19 109 PHE A O 1
ATOM 953 N N . LEU A 1 110 ? -2.903 -8.789 10.568 1.00 62.53 110 LEU A N 1
ATOM 954 C CA . LEU A 1 110 ? -3.161 -9.911 9.682 1.00 62.53 110 LEU A CA 1
ATOM 955 C C . LEU A 1 110 ? -3.715 -11.065 10.512 1.00 62.53 110 LEU A C 1
ATOM 957 O O . LEU A 1 110 ? -3.088 -11.495 11.476 1.00 62.53 110 LEU A O 1
ATOM 961 N N . SER A 1 111 ? -4.869 -11.584 10.111 1.00 56.50 111 SER A N 1
ATOM 962 C CA . SER A 1 111 ? -5.340 -12.886 10.572 1.00 56.50 111 SER A CA 1
ATOM 963 C C . SER A 1 111 ? -5.464 -13.795 9.356 1.00 56.50 111 SER A C 1
ATOM 965 O O . SER A 1 111 ? -6.239 -13.524 8.440 1.00 56.50 111 SER A O 1
ATOM 967 N N . GLU A 1 112 ? -4.672 -14.865 9.314 1.00 54.44 112 GLU A N 1
ATOM 968 C CA . GLU A 1 112 ? -4.924 -15.949 8.370 1.00 54.44 112 GLU A CA 1
ATOM 969 C C . GLU A 1 112 ? -6.143 -16.715 8.895 1.00 54.44 112 GLU A C 1
ATOM 971 O O . GLU A 1 112 ? -6.056 -17.472 9.863 1.00 54.44 112 GLU A O 1
ATOM 976 N N . ARG A 1 113 ? -7.317 -16.518 8.285 1.00 47.91 113 ARG A N 1
ATOM 977 C CA . ARG A 1 113 ? -8.402 -17.484 8.475 1.00 47.91 113 ARG A CA 1
ATOM 978 C C . ARG A 1 113 ? -7.961 -18.776 7.798 1.00 47.91 113 ARG A C 1
ATOM 980 O O . ARG A 1 113 ? -7.905 -18.826 6.571 1.00 47.91 113 ARG A O 1
ATOM 987 N N . LYS A 1 114 ? -7.677 -19.821 8.583 1.00 41.78 114 LYS A N 1
ATOM 988 C CA . LYS A 1 114 ? -7.683 -21.190 8.057 1.00 41.78 114 LYS A CA 1
ATOM 989 C C . LYS A 1 114 ? -9.048 -21.391 7.403 1.00 41.78 114 LYS A C 1
ATOM 991 O O . LYS A 1 114 ? -10.070 -21.289 8.083 1.00 41.78 114 LYS A O 1
ATOM 996 N N . ALA A 1 115 ? -9.069 -21.597 6.089 1.00 37.06 115 ALA A N 1
ATOM 997 C CA . ALA A 1 115 ? -10.271 -22.085 5.436 1.00 37.06 115 ALA A CA 1
ATOM 998 C C . ALA A 1 115 ? -10.664 -23.377 6.165 1.00 37.06 115 ALA A C 1
ATOM 1000 O O . ALA A 1 115 ? -9.811 -24.245 6.361 1.00 37.06 115 ALA A O 1
ATOM 1001 N N . LYS A 1 116 ? -11.909 -23.462 6.650 1.00 40.97 116 LYS A N 1
ATOM 1002 C CA . LYS A 1 116 ? -12.454 -24.745 7.095 1.00 40.97 116 LYS A CA 1
ATOM 1003 C C . LYS A 1 116 ? -12.467 -25.629 5.850 1.00 40.97 116 LYS A C 1
ATOM 1005 O O . LYS A 1 116 ? -13.217 -25.332 4.922 1.00 40.97 116 LYS A O 1
ATOM 1010 N N . SER A 1 117 ? -11.535 -26.578 5.805 1.00 39.84 117 SER A N 1
ATOM 1011 C CA . SER A 1 117 ? -11.580 -27.691 4.863 1.00 39.84 117 SER A CA 1
ATOM 1012 C C . SER A 1 117 ? -12.682 -28.657 5.260 1.00 39.84 117 SER A C 1
ATOM 1014 O O . SER A 1 117 ? -13.063 -28.647 6.454 1.00 39.84 117 SER A O 1
#

Sequence (117 aa):
MNQLRLKEIYIEDGLRREDDHSYLVSKKEECEVHLNRRGNVVFLYETKDRMEQYKIQLSLTDKKLSFYWFAWDGGKFVRMFEKNWLKTKLFSRLLKNTYYISGQKKKFFLSERKAKS

pLDDT: mean 73.35, std 14.29, range [37.06, 91.62]

Foldseek 3Di:
DFDKAFDDKDWPDPDDDPPDPDQWDDPGLAIEGEAEDFTWIWTWIATPVRPWIKIWIWGQDPNDIDIWIFIDPPPDTDTDPDPCVCVDPVVVSVQRYFYHYNNRTDHDDDDPDPDPD

Secondary structure (DSSP, 8-state):
-PPEEEEEEEEE-SS--S----SEEEEESEEEEEE-SSSEEEEEEEETTS--EEEEEEEEETTEEEEEEEEE-SSSEEEP--GGGG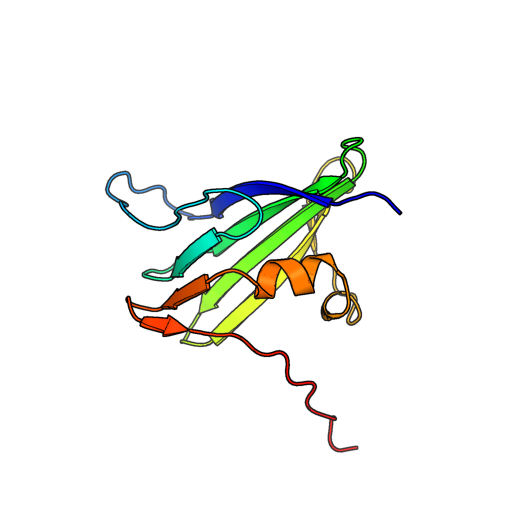GSHHHHHHHTSEEEETTEEE-----------